Protein AF-A0A4P5WFU4-F1 (afdb_monomer)

Secondary structure (DSSP, 8-state):
--HHHHHHHHHHHHHHHHHHHHHHSSSTTGGGS----------------HHHHSPPPPHHHHHHHHHHHHHHHHHHHHTT-SSHHHHHHHHHHHHHHHHHHHTTT--HHHHHHHHTS----HHHHHHHHHHHHHHHS---------TT---

Sequence (151 aa):
MPFYLFLHLTIMKTFHFKTFLACLSLIYIVLISGCSDDKKEKNKATPISHTLLDSKVTSNDKQKFEETFENQCVDRELKNSPNPDYDKARFSKACACIATFMMKDLTAIESEKFLIEHENAQSLTIKYENAAYHCLQQKTPHTPAHLFSKP

Radius of gyration: 27.03 Å; Cα contacts (8 Å, |Δi|>4): 79; chains: 1; bounding box: 81×52×75 Å

Foldseek 3Di:
DPPVVVVVVVVVVVVVVVVVVVVVVVVVVPPPDDPPDPDPDPPPPPPPPVCQVPDDDDPVLLVVQLVVQLVVQLCVVLVPDPDSVVCSVVRSQLSNQLSVQLSPPDGSVNSCCCNPVVDCDPVNVVSSVVSNVVRVDDCPPPPPPPPDPDD

Mean predicted aligned error: 17.84 Å

Structure (mmCIF, N/CA/C/O backbone):
data_AF-A0A4P5WFU4-F1
#
_entry.id   AF-A0A4P5WFU4-F1
#
loop_
_atom_site.group_PDB
_atom_site.id
_atom_site.type_symbol
_atom_site.label_atom_id
_atom_site.label_alt_id
_atom_site.label_comp_id
_atom_site.label_asym_id
_atom_site.label_entity_id
_atom_site.label_seq_id
_atom_site.pdbx_PDB_ins_code
_atom_site.Cartn_x
_atom_site.Cartn_y
_atom_site.Cartn_z
_atom_site.occupancy
_atom_site.B_iso_or_equiv
_atom_site.auth_seq_id
_atom_site.auth_comp_id
_atom_site.auth_asym_id
_atom_site.auth_atom_id
_atom_site.pdbx_PDB_model_num
ATOM 1 N N . MET A 1 1 ? 7.054 40.459 -53.684 1.00 54.34 1 MET A N 1
ATOM 2 C CA . MET A 1 1 ? 5.989 39.513 -53.281 1.00 54.34 1 MET A CA 1
ATOM 3 C C . MET A 1 1 ? 6.409 38.393 -52.288 1.00 54.34 1 MET A C 1
ATOM 5 O O . MET A 1 1 ? 5.683 37.417 -52.227 1.00 54.34 1 MET A O 1
ATOM 9 N N . PRO A 1 2 ? 7.476 38.485 -51.451 1.00 53.12 2 PRO A N 1
ATOM 10 C CA . PRO A 1 2 ? 7.670 37.516 -50.345 1.00 53.12 2 PRO A CA 1
ATOM 11 C C . PRO A 1 2 ? 7.409 38.082 -48.932 1.00 53.12 2 PRO A C 1
ATOM 13 O O . PRO A 1 2 ? 7.208 37.322 -47.990 1.00 53.12 2 PRO A O 1
ATOM 16 N N . PHE A 1 3 ? 7.355 39.410 -48.768 1.00 47.81 3 PHE A N 1
ATOM 17 C CA . PHE A 1 3 ? 7.220 40.048 -47.448 1.00 47.81 3 PHE A CA 1
ATOM 18 C C . PHE A 1 3 ? 5.820 39.919 -46.821 1.00 47.81 3 PHE A C 1
ATOM 20 O O . PHE A 1 3 ? 5.704 39.779 -45.606 1.00 47.81 3 PHE A O 1
ATOM 27 N N . TYR A 1 4 ? 4.756 39.892 -47.631 1.00 50.31 4 TYR A N 1
ATOM 28 C CA . TYR A 1 4 ? 3.380 39.762 -47.129 1.00 50.31 4 TYR A CA 1
ATOM 29 C C . TYR A 1 4 ? 3.078 38.370 -46.550 1.00 50.31 4 TYR A C 1
ATOM 31 O O . TYR A 1 4 ? 2.343 38.265 -45.570 1.00 50.31 4 TYR A O 1
ATOM 39 N N . LEU A 1 5 ? 3.689 37.310 -47.094 1.00 54.28 5 LEU A N 1
ATOM 40 C CA . LEU A 1 5 ? 3.487 35.940 -46.608 1.00 54.28 5 LEU A CA 1
ATOM 41 C C . LEU A 1 5 ? 4.126 35.729 -45.225 1.00 54.28 5 LEU A C 1
ATOM 43 O O . LEU A 1 5 ? 3.533 35.096 -44.354 1.00 54.28 5 LEU A O 1
ATOM 47 N N . PHE A 1 6 ? 5.312 36.311 -45.004 1.00 54.91 6 PHE A N 1
ATOM 48 C CA . PHE A 1 6 ? 6.021 36.239 -43.723 1.00 54.91 6 PHE A CA 1
ATOM 49 C C . PHE A 1 6 ? 5.289 37.011 -42.617 1.00 54.91 6 PHE A C 1
ATOM 51 O O . PHE A 1 6 ? 5.164 36.519 -41.494 1.00 54.91 6 PHE A O 1
ATOM 58 N N . LEU A 1 7 ? 4.738 38.186 -42.935 1.00 55.03 7 LEU A N 1
ATOM 59 C CA . LEU A 1 7 ? 3.978 38.988 -41.975 1.00 55.03 7 LEU A CA 1
ATOM 60 C C . LEU A 1 7 ? 2.676 38.279 -41.554 1.00 55.03 7 LEU A C 1
ATOM 62 O O . LEU A 1 7 ? 2.387 38.181 -40.363 1.00 55.03 7 LEU A O 1
ATOM 66 N N . HIS A 1 8 ? 1.946 37.687 -42.505 1.00 54.62 8 HIS A N 1
ATOM 67 C CA . HIS A 1 8 ? 0.691 36.981 -42.225 1.00 54.62 8 HIS A CA 1
ATOM 68 C C . HIS A 1 8 ? 0.899 35.709 -41.378 1.00 54.62 8 HIS A C 1
ATOM 70 O O . HIS A 1 8 ? 0.138 35.447 -40.446 1.00 54.62 8 HIS A O 1
ATOM 76 N N . LEU A 1 9 ? 1.973 34.948 -41.632 1.00 54.47 9 LEU A N 1
ATOM 77 C CA . LEU A 1 9 ? 2.291 33.723 -40.882 1.00 54.47 9 LEU A CA 1
ATOM 78 C C . LEU A 1 9 ? 2.716 34.007 -39.427 1.00 54.47 9 LEU A C 1
ATOM 80 O O . LEU A 1 9 ? 2.456 33.205 -38.527 1.00 54.47 9 LEU A O 1
ATOM 84 N N . THR A 1 10 ? 3.339 35.164 -39.183 1.00 50.25 10 THR A N 1
ATOM 85 C CA . THR A 1 10 ? 3.794 35.588 -37.847 1.00 50.25 10 THR A CA 1
ATOM 86 C C . THR A 1 10 ? 2.641 36.168 -37.018 1.00 50.25 10 THR A C 1
ATOM 88 O O . THR A 1 10 ? 2.528 35.887 -35.821 1.00 50.25 10 THR A O 1
ATOM 91 N N . ILE A 1 11 ? 1.719 36.897 -37.659 1.00 57.88 11 ILE A N 1
ATOM 92 C CA . ILE A 1 11 ? 0.483 37.397 -37.032 1.00 57.88 11 ILE A CA 1
ATOM 93 C C . ILE A 1 11 ? -0.431 36.227 -36.636 1.00 57.88 11 ILE A C 1
ATOM 95 O O . ILE A 1 11 ? -0.943 36.195 -35.521 1.00 57.88 11 ILE A O 1
ATOM 99 N N . MET A 1 12 ? -0.569 35.205 -37.487 1.00 55.03 12 MET A N 1
ATOM 100 C CA . MET A 1 12 ? -1.422 34.048 -37.189 1.00 55.03 12 MET A CA 1
ATOM 101 C C . MET A 1 12 ? -0.883 33.204 -36.016 1.00 55.03 12 MET A C 1
ATOM 103 O O . MET A 1 12 ? -1.659 32.777 -35.164 1.00 55.03 12 MET A O 1
ATOM 107 N N . LYS A 1 13 ? 0.446 33.032 -35.902 1.00 53.91 13 LYS A N 1
ATOM 108 C CA . LYS A 1 13 ? 1.092 32.337 -34.766 1.00 53.91 13 LYS A CA 1
ATOM 109 C C . LYS A 1 13 ? 0.977 33.101 -33.445 1.00 53.91 13 LYS A C 1
ATOM 111 O O . LYS A 1 13 ? 0.744 32.492 -32.404 1.00 53.91 13 LYS A O 1
ATOM 116 N N . THR A 1 14 ? 1.125 34.424 -33.477 1.00 52.09 14 THR A N 1
ATOM 117 C CA . THR A 1 14 ? 1.007 35.269 -32.276 1.00 52.09 14 THR A CA 1
ATOM 118 C C . THR A 1 14 ? -0.441 35.403 -31.803 1.00 52.09 14 THR A C 1
ATOM 120 O O . THR A 1 14 ? -0.677 35.437 -30.594 1.00 52.09 14 THR A O 1
ATOM 123 N N . PHE A 1 15 ? -1.409 35.391 -32.728 1.00 51.44 15 PHE A N 1
ATOM 124 C CA . PHE A 1 15 ? -2.835 35.363 -32.405 1.00 51.44 15 PHE A CA 1
ATOM 125 C C . PHE A 1 15 ? -3.231 34.041 -31.736 1.00 51.44 15 PHE A C 1
ATOM 127 O O . PHE A 1 15 ? -3.812 34.071 -30.656 1.00 51.44 15 PHE A O 1
ATOM 134 N N . HIS A 1 16 ? -2.801 32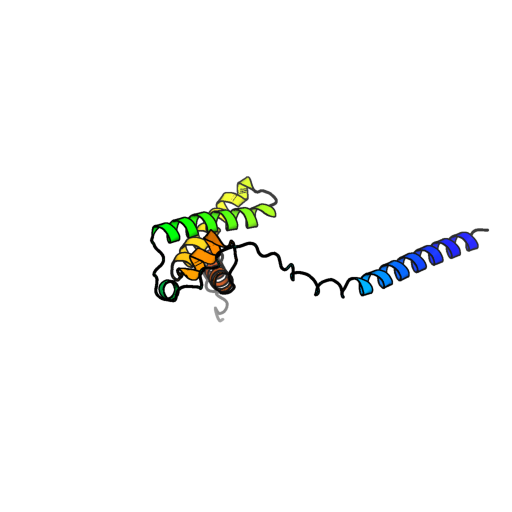.899 -32.292 1.00 53.34 16 HIS A N 1
ATOM 135 C CA . HIS A 1 16 ? -3.084 31.571 -31.733 1.00 53.34 16 HIS A CA 1
ATOM 136 C C . HIS A 1 16 ? -2.432 31.344 -30.357 1.00 53.34 16 HIS A C 1
ATOM 138 O O . HIS A 1 16 ? -3.026 30.710 -29.488 1.00 53.34 16 HIS A O 1
ATOM 144 N N . PHE A 1 17 ? -1.227 31.886 -30.131 1.00 55.53 17 PHE A N 1
ATOM 145 C CA . PHE A 1 17 ? -0.527 31.794 -28.844 1.00 55.53 17 PHE A CA 1
ATOM 146 C C . PHE A 1 17 ? -1.210 32.629 -27.750 1.00 55.53 17 PHE A C 1
ATOM 148 O O . PHE A 1 17 ? -1.383 32.153 -26.631 1.00 55.53 17 PHE A O 1
ATOM 155 N N . LYS A 1 18 ? -1.669 33.849 -28.075 1.00 51.12 18 LYS A N 1
ATOM 156 C CA . LYS A 1 18 ? -2.408 34.705 -27.130 1.00 51.12 18 LYS A CA 1
ATOM 157 C C . LYS A 1 18 ? -3.810 34.178 -26.818 1.00 51.12 18 LYS A C 1
ATOM 159 O O . LYS A 1 18 ? -4.217 34.245 -25.661 1.00 51.12 18 LYS A O 1
ATOM 164 N N . THR A 1 19 ? -4.532 33.625 -27.796 1.00 53.78 19 THR A N 1
ATOM 165 C CA . THR A 1 19 ? -5.851 33.009 -27.556 1.00 53.78 19 THR A CA 1
ATOM 166 C C . THR A 1 19 ? -5.748 31.716 -26.747 1.00 53.78 19 THR A C 1
ATOM 168 O O . THR A 1 19 ? -6.614 31.457 -25.916 1.00 53.78 19 THR A O 1
ATOM 171 N N . PHE A 1 20 ? -4.670 30.939 -26.917 1.00 56.06 20 PHE A N 1
ATOM 172 C CA . PHE A 1 20 ? -4.418 29.737 -26.115 1.00 56.06 20 PHE A CA 1
ATOM 173 C C . PHE A 1 20 ? -4.053 30.078 -24.659 1.00 56.06 20 PHE A C 1
ATOM 175 O O . PHE A 1 20 ? -4.543 29.432 -23.735 1.00 56.06 20 PHE A O 1
ATOM 182 N N . LEU A 1 21 ? -3.275 31.146 -24.434 1.00 53.09 21 LEU A N 1
ATOM 183 C CA . LEU A 1 21 ? -2.928 31.616 -23.085 1.00 53.09 21 LEU A CA 1
ATOM 184 C C . LEU A 1 21 ? -4.120 32.254 -22.343 1.00 53.09 21 LEU A C 1
ATOM 186 O O . LEU A 1 21 ? -4.224 32.121 -21.128 1.00 53.09 21 LEU A O 1
ATOM 190 N N . ALA A 1 22 ? -5.034 32.915 -23.062 1.00 50.59 22 ALA A N 1
ATOM 191 C CA . ALA A 1 22 ? -6.221 33.549 -22.479 1.00 50.59 22 ALA A CA 1
ATOM 192 C C . ALA A 1 22 ? -7.337 32.554 -22.096 1.00 50.59 22 ALA A C 1
ATOM 194 O O . ALA A 1 22 ? -8.139 32.855 -21.218 1.00 50.59 22 ALA A O 1
ATOM 195 N N . CYS A 1 23 ? -7.389 31.363 -22.707 1.00 48.88 23 CYS A N 1
ATOM 196 C CA . CYS A 1 23 ? -8.391 30.344 -22.362 1.00 48.88 23 CYS A CA 1
ATOM 197 C C . CYS A 1 23 ? -8.020 29.521 -21.115 1.00 48.88 23 CYS A C 1
ATOM 199 O O . CYS A 1 23 ? -8.903 28.966 -20.467 1.00 48.88 23 CYS A O 1
ATOM 201 N N . LEU A 1 24 ? -6.736 29.460 -20.741 1.00 53.47 24 LEU A N 1
ATOM 202 C CA . LEU A 1 24 ? -6.272 28.704 -19.569 1.00 53.47 24 LEU A CA 1
ATOM 203 C C . LEU A 1 24 ? -6.615 29.375 -18.227 1.00 53.47 24 LEU A C 1
ATOM 205 O O . LEU A 1 24 ? -6.739 28.680 -17.221 1.00 53.47 24 LEU A O 1
ATOM 209 N N . SER A 1 25 ? -6.822 30.696 -18.188 1.00 53.97 25 SER A N 1
ATOM 210 C CA . SER A 1 25 ? -7.170 31.408 -16.946 1.00 53.97 25 SER A CA 1
ATOM 211 C C . SER A 1 25 ? -8.648 31.283 -16.548 1.00 53.97 25 SER A C 1
ATOM 213 O O . SER A 1 25 ? -8.976 31.470 -15.380 1.00 53.97 25 SER A O 1
ATOM 215 N N . LEU A 1 26 ? -9.537 30.908 -17.475 1.00 49.44 26 LEU A N 1
ATOM 216 C CA . LEU A 1 26 ? -10.975 30.728 -17.218 1.00 49.44 26 LEU A CA 1
ATOM 217 C C . LEU A 1 26 ? -11.344 29.336 -16.674 1.00 49.44 26 LEU A C 1
ATOM 219 O O . LEU A 1 26 ? -12.451 29.151 -16.176 1.00 49.44 26 LEU A O 1
ATOM 223 N N . ILE A 1 27 ? -10.425 28.367 -16.715 1.00 55.50 27 ILE A N 1
ATOM 224 C CA . ILE A 1 27 ? -10.677 26.983 -16.268 1.00 55.50 27 ILE A CA 1
ATOM 225 C C . ILE A 1 27 ? -10.368 26.802 -14.766 1.00 55.50 27 ILE A C 1
ATOM 227 O O . ILE A 1 27 ? -10.850 25.863 -14.137 1.00 55.50 27 ILE A O 1
ATOM 231 N N . TYR A 1 28 ? -9.649 27.739 -14.138 1.00 52.50 28 TYR A N 1
ATOM 232 C CA . TYR A 1 28 ? -9.245 27.623 -12.729 1.00 52.50 28 TYR A CA 1
ATOM 233 C C . TYR A 1 28 ? -10.373 27.843 -11.703 1.00 52.50 28 TYR A C 1
ATOM 235 O O . TYR A 1 28 ? -10.192 27.525 -10.532 1.00 52.50 28 TYR A O 1
ATOM 243 N N . ILE A 1 29 ? -11.544 28.343 -12.115 1.00 55.66 29 ILE A N 1
ATOM 244 C CA . ILE A 1 29 ? -12.661 28.651 -11.197 1.00 55.66 29 ILE A CA 1
ATOM 245 C C . ILE A 1 29 ? -13.693 27.501 -11.127 1.00 55.66 29 ILE A C 1
ATOM 247 O O . ILE A 1 29 ? -14.544 27.490 -10.246 1.00 55.66 29 ILE A O 1
ATOM 251 N N . VAL A 1 30 ? -13.588 26.471 -11.978 1.00 54.28 30 VAL A N 1
ATOM 252 C CA . VAL A 1 30 ? -14.567 25.358 -12.024 1.00 54.28 30 VAL A CA 1
ATOM 253 C C . VAL A 1 30 ? -14.168 24.153 -11.149 1.00 54.28 30 VAL A C 1
ATOM 255 O O . VAL A 1 30 ? -14.976 23.258 -10.930 1.00 54.28 30 VAL A O 1
ATOM 258 N N . LEU A 1 31 ? -12.966 24.126 -10.560 1.00 53.62 31 LEU A N 1
ATOM 259 C CA . LEU A 1 31 ? -12.509 22.987 -9.740 1.00 53.62 31 LEU A CA 1
ATOM 260 C C . LEU A 1 31 ? -12.850 23.077 -8.240 1.00 53.62 31 LEU A C 1
ATOM 262 O O . LEU A 1 31 ? -12.460 22.190 -7.487 1.00 53.62 31 LEU A O 1
ATOM 266 N N . ILE A 1 32 ? -13.594 24.098 -7.795 1.00 56.81 32 ILE A N 1
ATOM 267 C CA . ILE A 1 32 ? -14.030 24.231 -6.385 1.00 56.81 32 ILE A CA 1
ATOM 268 C C . ILE A 1 32 ? -15.554 24.176 -6.188 1.00 56.81 32 ILE A C 1
ATOM 270 O O . ILE A 1 32 ? -16.038 24.368 -5.076 1.00 56.81 32 ILE A O 1
ATOM 274 N N . SER A 1 33 ? -16.328 23.851 -7.226 1.00 57.28 33 SER A N 1
ATOM 275 C CA . SER A 1 33 ? -17.779 23.665 -7.113 1.00 57.28 33 SER A CA 1
ATOM 276 C C . SER A 1 33 ? -18.207 22.343 -7.748 1.00 57.28 33 SER A C 1
ATOM 278 O O . SER A 1 33 ? -18.416 22.285 -8.9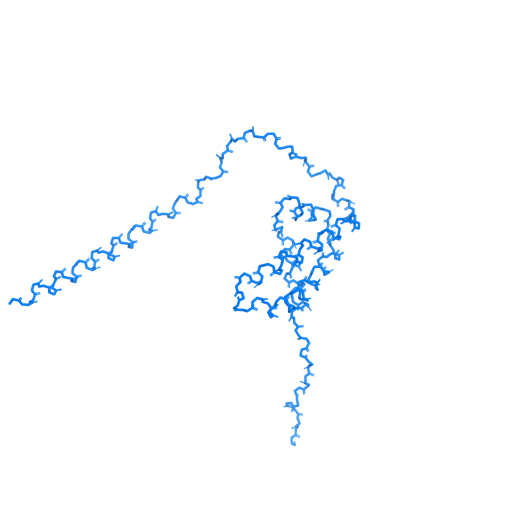58 1.00 57.28 33 SER A O 1
ATOM 280 N N . GLY A 1 34 ? -18.354 21.289 -6.936 1.00 44.53 34 GLY A N 1
ATOM 281 C CA . GLY A 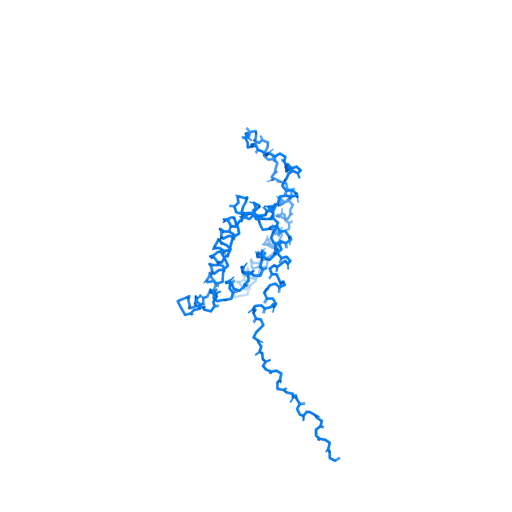1 34 ? -19.059 20.081 -7.380 1.00 44.53 34 GLY A CA 1
ATOM 282 C C . GLY A 1 34 ? -18.575 18.728 -6.856 1.00 44.53 34 GLY A C 1
ATOM 283 O O . GLY A 1 34 ? -18.294 17.850 -7.658 1.00 44.53 34 GLY A O 1
ATOM 284 N N . CYS A 1 35 ? -18.573 18.506 -5.540 1.00 48.47 35 CYS A N 1
ATOM 285 C CA . CYS A 1 35 ? -19.043 17.219 -5.004 1.00 48.47 35 CYS A CA 1
ATOM 286 C C . CYS A 1 35 ? -20.036 17.509 -3.867 1.00 48.47 35 CYS A C 1
ATOM 288 O O . CYS A 1 35 ? -19.817 17.199 -2.704 1.00 48.47 35 CYS A O 1
ATOM 290 N N . SER A 1 36 ? -21.103 18.222 -4.233 1.00 56.22 36 SER A N 1
ATOM 291 C CA . SER A 1 36 ? -22.345 18.338 -3.468 1.00 56.22 36 SER A CA 1
ATOM 292 C C . SER A 1 36 ? -23.442 17.736 -4.343 1.00 56.22 36 SER A C 1
ATOM 294 O O . SER A 1 36 ? -24.276 18.454 -4.886 1.00 56.22 36 SER A O 1
ATOM 296 N N . ASP A 1 37 ? -23.362 16.426 -4.582 1.00 46.09 37 ASP A N 1
ATOM 297 C CA . ASP A 1 37 ? -24.500 15.653 -5.080 1.00 46.09 37 ASP A CA 1
ATOM 298 C C . ASP A 1 37 ? -25.226 15.107 -3.844 1.00 46.09 37 ASP A C 1
ATOM 300 O O . ASP A 1 37 ? -24.779 14.150 -3.210 1.00 46.09 37 ASP A O 1
ATOM 304 N N . ASP A 1 38 ? -26.321 15.773 -3.467 1.00 56.44 38 ASP A N 1
ATOM 305 C CA . ASP A 1 38 ? -27.328 15.267 -2.535 1.00 56.44 38 ASP A CA 1
ATOM 306 C C . ASP A 1 38 ? -28.035 14.060 -3.170 1.00 56.44 38 ASP A C 1
ATOM 308 O O . ASP A 1 38 ? -29.190 14.115 -3.602 1.00 56.44 38 ASP A O 1
ATOM 312 N N . LYS A 1 39 ? -27.346 12.920 -3.203 1.00 44.81 39 LYS A N 1
ATOM 313 C CA . LYS A 1 39 ? -27.983 11.619 -3.377 1.00 44.81 39 LYS A CA 1
ATOM 314 C C . LYS A 1 39 ? -28.061 10.940 -2.029 1.00 44.81 39 LYS A C 1
ATOM 316 O O . LYS A 1 39 ? -27.085 10.428 -1.492 1.00 44.81 39 LYS A O 1
AT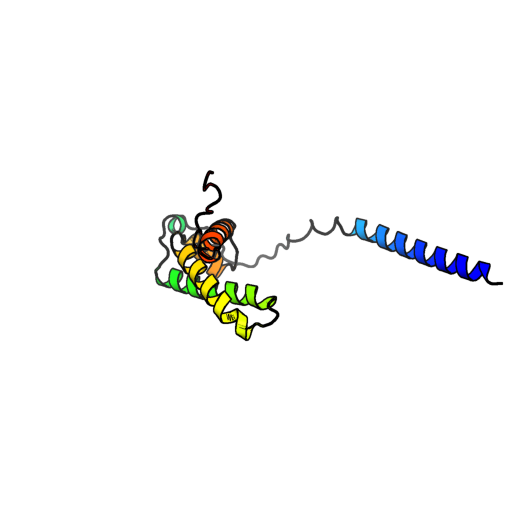OM 321 N N . LYS A 1 40 ? -29.289 10.913 -1.508 1.00 45.88 40 LYS A N 1
ATOM 322 C CA . LYS A 1 40 ? -29.742 9.991 -0.467 1.00 45.88 40 LYS A CA 1
ATOM 323 C C . LYS A 1 40 ? -29.612 8.550 -0.970 1.00 45.88 40 LYS A C 1
ATOM 325 O O . LYS A 1 40 ? -30.612 7.905 -1.269 1.00 45.88 40 LYS A O 1
ATOM 330 N N . GLU A 1 41 ? -28.397 8.028 -1.034 1.00 41.31 41 GLU A N 1
ATOM 331 C CA . GLU A 1 41 ? -28.182 6.596 -0.913 1.00 41.31 41 GLU A CA 1
ATOM 332 C C . GLU A 1 41 ? -27.935 6.279 0.553 1.00 41.31 41 GLU A C 1
ATOM 334 O O . GLU A 1 41 ? -27.082 6.857 1.223 1.00 41.31 41 GLU A O 1
ATOM 339 N N . LYS A 1 42 ? -28.755 5.364 1.066 1.00 43.44 42 LYS A N 1
ATOM 340 C CA . LYS A 1 42 ? -28.666 4.801 2.408 1.00 43.44 42 LYS A CA 1
ATOM 341 C C . LYS A 1 42 ? -27.412 3.929 2.516 1.00 43.44 42 LYS A C 1
ATOM 343 O O . LYS A 1 42 ? -27.526 2.724 2.697 1.00 43.44 42 LYS A O 1
ATOM 348 N N . ASN A 1 43 ? -26.226 4.516 2.434 1.00 45.16 43 ASN A N 1
ATOM 349 C CA . ASN A 1 43 ? -25.047 3.871 2.975 1.00 45.16 43 ASN A CA 1
ATOM 350 C C . ASN A 1 43 ? -24.990 4.244 4.443 1.00 45.16 43 ASN A C 1
ATOM 352 O O . ASN A 1 43 ? -24.817 5.397 4.833 1.00 45.16 43 ASN A O 1
ATOM 356 N N . LYS A 1 44 ? -25.276 3.231 5.253 1.00 40.34 44 LYS A N 1
ATOM 357 C CA . LYS A 1 44 ? -25.167 3.238 6.698 1.00 40.34 44 LYS A CA 1
ATOM 358 C C . LYS A 1 44 ? -23.696 3.504 7.025 1.00 40.34 44 LYS A C 1
ATOM 360 O O . LYS A 1 44 ? -22.946 2.564 7.244 1.00 40.34 44 LYS A O 1
ATOM 365 N N . ALA A 1 45 ? -23.293 4.774 7.033 1.00 44.03 45 ALA A N 1
ATOM 366 C CA . ALA A 1 45 ? -22.157 5.221 7.812 1.00 44.03 45 ALA A CA 1
ATOM 367 C C . ALA A 1 45 ? -22.526 4.880 9.254 1.00 44.03 45 ALA A C 1
ATOM 369 O O . ALA A 1 45 ? -23.259 5.610 9.926 1.00 44.03 45 ALA A O 1
ATOM 370 N N . THR A 1 46 ? -22.145 3.682 9.691 1.00 50.50 46 THR A N 1
ATOM 371 C CA . THR A 1 46 ? -22.084 3.393 11.110 1.00 50.50 46 THR A CA 1
ATOM 372 C C . THR A 1 46 ? -21.205 4.490 11.692 1.00 50.50 46 THR A C 1
ATOM 374 O O . THR A 1 46 ? -20.088 4.670 11.203 1.00 50.50 46 THR A O 1
ATOM 377 N N . PRO A 1 47 ? -21.701 5.266 12.674 1.00 50.94 47 PRO A N 1
ATOM 378 C CA . PRO A 1 47 ? -20.833 6.150 13.431 1.00 50.94 47 PRO A CA 1
ATOM 379 C C . PRO A 1 47 ? -19.628 5.313 13.832 1.00 50.94 47 PRO A C 1
ATOM 381 O O . PRO A 1 47 ? -19.846 4.171 14.249 1.00 50.94 47 PRO A O 1
ATOM 384 N N . ILE A 1 48 ? -18.410 5.838 13.654 1.00 52.72 48 ILE A N 1
ATOM 385 C CA . ILE A 1 48 ? -17.189 5.236 14.200 1.00 52.72 48 ILE A CA 1
ATOM 386 C C . ILE A 1 48 ? -17.525 4.916 15.650 1.00 52.72 48 ILE A C 1
ATOM 388 O O . ILE A 1 48 ? -17.636 5.809 16.491 1.00 52.72 48 ILE A O 1
ATOM 392 N N . SER A 1 49 ? -17.860 3.654 15.902 1.00 47.34 49 SER A N 1
ATOM 393 C CA . SER A 1 49 ? -18.384 3.261 17.192 1.00 47.34 49 SER A CA 1
ATOM 394 C C . SER A 1 49 ? -17.208 3.426 18.128 1.00 47.34 49 SER A C 1
ATOM 396 O O . SER A 1 49 ? -16.105 2.993 17.795 1.00 47.34 49 SER A O 1
ATOM 398 N N . HIS A 1 50 ? -17.402 4.058 19.281 1.00 53.88 50 HIS A N 1
ATOM 399 C CA . HIS A 1 50 ? -16.332 4.239 20.265 1.00 53.88 50 HIS A CA 1
ATOM 400 C C . HIS A 1 50 ? -15.627 2.909 20.611 1.00 53.88 50 HIS A C 1
ATOM 402 O O . HIS A 1 50 ? -14.471 2.903 21.007 1.00 53.88 50 HIS A O 1
ATOM 408 N N . THR A 1 51 ? -16.280 1.773 20.339 1.00 56.69 51 THR A N 1
ATOM 409 C CA . THR A 1 51 ? -15.704 0.425 20.378 1.00 56.69 51 THR A CA 1
ATOM 410 C C . THR A 1 51 ? -14.513 0.194 19.442 1.00 56.69 51 THR A C 1
ATOM 412 O O . THR A 1 51 ? -13.667 -0.621 19.779 1.00 56.69 51 THR A O 1
ATOM 415 N N . LEU A 1 52 ? -14.426 0.854 18.279 1.00 60.41 52 LEU A N 1
ATOM 416 C CA . LEU A 1 52 ? -13.331 0.671 17.316 1.00 60.41 52 LEU A CA 1
ATOM 417 C C . LEU A 1 52 ? -12.049 1.405 17.722 1.00 60.41 52 LEU A C 1
ATOM 419 O O . LEU A 1 52 ? -10.960 0.917 17.423 1.00 60.41 52 LEU A O 1
ATOM 423 N N . LEU A 1 53 ? -12.179 2.530 18.437 1.00 60.84 53 LEU A N 1
ATOM 424 C CA . LEU A 1 53 ? -11.044 3.285 18.984 1.00 60.84 53 LEU A CA 1
ATOM 425 C C . LEU A 1 53 ? -10.246 2.446 19.991 1.00 60.84 53 LEU A C 1
ATOM 427 O O . LEU A 1 53 ? -9.020 2.504 19.994 1.00 60.84 53 LEU A O 1
ATOM 431 N N . ASP A 1 54 ? -10.944 1.618 20.772 1.00 57.41 54 ASP A N 1
ATOM 432 C CA . ASP A 1 54 ? -10.347 0.715 21.763 1.00 57.41 54 ASP A CA 1
ATOM 433 C C . ASP A 1 54 ? -10.166 -0.723 21.242 1.00 57.41 54 ASP A C 1
ATOM 435 O O . ASP A 1 54 ? -9.602 -1.582 21.929 1.00 57.41 54 ASP A O 1
ATOM 439 N N . SER A 1 55 ? -10.640 -1.024 20.028 1.00 68.75 55 SER A N 1
ATOM 440 C CA . SER A 1 55 ? -10.525 -2.369 19.465 1.00 68.75 55 SER A CA 1
ATOM 441 C C . SER A 1 55 ? -9.132 -2.622 18.899 1.00 68.75 55 SER A C 1
ATOM 443 O O . SER A 1 55 ? -8.577 -1.852 18.111 1.00 68.75 55 SER A O 1
ATOM 445 N N . LYS A 1 56 ? -8.569 -3.765 19.281 1.00 75.50 56 LYS A N 1
ATOM 446 C CA . LYS A 1 56 ? -7.331 -4.270 18.699 1.00 75.50 56 LYS A CA 1
ATOM 447 C C . LYS A 1 56 ? -7.634 -4.913 17.344 1.00 75.50 56 LYS A C 1
ATOM 449 O O . LYS A 1 56 ? -8.554 -5.722 17.251 1.00 75.50 56 LYS A O 1
ATOM 454 N N . VAL A 1 57 ? -6.818 -4.620 16.329 1.00 82.12 57 VAL A N 1
ATOM 455 C CA . VAL A 1 57 ? -6.889 -5.300 15.022 1.00 82.12 57 VAL A CA 1
ATOM 456 C C . VAL A 1 57 ? -6.759 -6.808 15.225 1.00 82.12 57 VAL A C 1
ATOM 458 O O . VAL A 1 57 ? -5.827 -7.269 15.899 1.00 82.12 57 VAL A O 1
ATOM 461 N N . THR A 1 58 ? -7.677 -7.577 14.641 1.00 86.44 58 THR A N 1
ATOM 462 C CA . THR A 1 58 ? -7.620 -9.040 14.701 1.00 86.44 58 THR A CA 1
ATOM 463 C C . THR A 1 58 ? -6.450 -9.566 13.867 1.00 86.44 58 THR A C 1
ATOM 465 O O . THR A 1 58 ? -6.021 -8.932 12.905 1.00 86.44 58 THR A O 1
ATOM 468 N N . SER A 1 59 ? -5.917 -10.746 14.197 1.00 86.44 59 SER A N 1
ATOM 469 C CA . SER A 1 59 ? -4.818 -11.338 13.415 1.00 86.44 59 SER A CA 1
ATOM 470 C C . SER A 1 59 ? -5.192 -11.558 11.944 1.00 86.44 59 SER A C 1
ATOM 472 O O . SER A 1 59 ? -4.345 -11.399 11.072 1.00 86.44 59 SER A O 1
ATOM 474 N N . ASN A 1 60 ? -6.461 -11.875 11.671 1.00 88.75 60 ASN A N 1
ATOM 475 C CA . ASN A 1 60 ? -6.979 -12.043 10.315 1.00 88.75 60 ASN A CA 1
ATOM 476 C C . ASN A 1 60 ? -6.964 -10.719 9.537 1.00 88.75 60 ASN A C 1
ATOM 478 O O . ASN A 1 60 ? -6.528 -10.680 8.392 1.00 88.75 60 ASN A O 1
ATOM 482 N N . ASP A 1 61 ? -7.386 -9.620 10.166 1.00 87.88 61 ASP A N 1
ATOM 483 C CA . ASP A 1 61 ? -7.398 -8.307 9.510 1.00 87.88 61 ASP A CA 1
ATOM 484 C C . ASP A 1 61 ? -5.982 -7.770 9.297 1.00 87.88 61 ASP A C 1
ATOM 486 O O . ASP A 1 61 ? -5.718 -7.138 8.279 1.00 87.88 61 ASP A O 1
ATOM 490 N N . LYS A 1 62 ? -5.041 -8.086 10.200 1.00 90.06 62 LYS A N 1
ATOM 491 C CA . LYS A 1 62 ? -3.614 -7.799 9.989 1.00 90.06 62 LYS A CA 1
ATOM 492 C C . LYS A 1 62 ? -3.061 -8.526 8.768 1.00 90.06 62 LYS A C 1
ATOM 494 O O . LYS A 1 62 ? -2.431 -7.886 7.936 1.00 90.06 62 LYS A O 1
ATOM 499 N N . GLN A 1 63 ? -3.333 -9.825 8.644 1.00 92.50 63 GLN A N 1
ATOM 500 C CA . GLN A 1 63 ? -2.887 -10.609 7.493 1.00 92.50 63 GLN A CA 1
ATOM 501 C C . GLN A 1 63 ? -3.492 -10.075 6.188 1.00 92.50 63 GLN A C 1
ATOM 503 O O . GLN A 1 63 ? -2.771 -9.836 5.225 1.00 92.50 63 GLN A O 1
ATOM 508 N N . LYS A 1 64 ? -4.805 -9.814 6.169 1.00 92.62 64 LYS A N 1
ATOM 509 C CA . LYS A 1 64 ? -5.472 -9.226 4.998 1.00 92.62 64 LYS A CA 1
ATOM 510 C C . LYS A 1 64 ? -4.903 -7.862 4.639 1.00 92.62 64 LYS A C 1
ATOM 512 O O . LYS A 1 64 ? -4.729 -7.576 3.456 1.00 92.62 64 LYS A O 1
ATOM 517 N N . PHE A 1 65 ? -4.635 -7.022 5.638 1.00 92.62 65 PHE A N 1
ATOM 518 C CA . PHE A 1 65 ? -3.987 -5.733 5.438 1.00 92.62 65 PHE A CA 1
ATOM 519 C C . PHE A 1 65 ? -2.607 -5.916 4.812 1.00 92.62 65 PHE A C 1
ATOM 521 O O . PHE A 1 65 ? -2.338 -5.279 3.804 1.00 92.62 65 PHE A O 1
ATOM 528 N N . GLU A 1 66 ? -1.766 -6.796 5.358 1.00 93.38 66 GLU A N 1
ATOM 529 C CA . GLU A 1 66 ? -0.416 -7.051 4.847 1.00 93.38 66 GLU A CA 1
ATOM 530 C C . GLU A 1 66 ? -0.436 -7.513 3.389 1.00 93.38 66 GLU A C 1
ATOM 532 O O . GLU A 1 66 ? 0.199 -6.883 2.546 1.00 93.38 66 GLU A O 1
ATOM 537 N N . GLU A 1 67 ? -1.233 -8.536 3.073 1.00 94.19 67 GLU A N 1
ATOM 538 C CA . GLU A 1 67 ? -1.355 -9.076 1.715 1.00 94.19 67 GLU A CA 1
ATOM 539 C C . GLU A 1 67 ? -1.906 -8.027 0.736 1.00 94.19 67 GLU A C 1
ATOM 541 O O . GLU A 1 67 ? -1.376 -7.833 -0.360 1.00 94.19 67 GLU A O 1
ATOM 546 N N . THR A 1 68 ? -2.964 -7.308 1.125 1.00 93.19 68 THR A N 1
ATOM 547 C CA . THR A 1 68 ? -3.584 -6.284 0.268 1.00 93.19 68 THR A CA 1
ATOM 548 C C . THR A 1 68 ? -2.637 -5.109 0.044 1.00 93.19 68 THR A C 1
ATOM 550 O O . THR A 1 68 ? -2.509 -4.614 -1.076 1.00 93.19 68 THR A O 1
ATOM 553 N N . PHE A 1 69 ? -1.952 -4.672 1.100 1.00 93.38 69 PHE A N 1
ATOM 554 C CA . PHE A 1 69 ? -0.997 -3.578 1.044 1.00 93.38 69 PHE A CA 1
ATOM 555 C C . PHE A 1 69 ? 0.209 -3.933 0.176 1.00 93.38 69 PHE A C 1
ATOM 557 O O . PHE A 1 69 ? 0.598 -3.133 -0.676 1.00 93.38 69 PHE A O 1
ATOM 564 N N . GLU A 1 70 ? 0.783 -5.127 0.356 1.00 94.50 70 GLU A N 1
ATOM 565 C CA . GLU A 1 70 ? 1.918 -5.584 -0.443 1.00 94.50 70 GLU A CA 1
ATOM 566 C C . GLU A 1 70 ? 1.564 -5.589 -1.932 1.00 94.50 70 GLU A C 1
ATOM 568 O O . GLU A 1 70 ? 2.289 -4.996 -2.731 1.00 94.50 70 GLU A O 1
ATOM 573 N N . ASN A 1 71 ? 0.418 -6.170 -2.298 1.00 94.06 71 ASN A N 1
ATOM 574 C CA . ASN A 1 71 ? -0.028 -6.227 -3.689 1.00 94.06 71 ASN A CA 1
ATOM 575 C C . ASN A 1 71 ? -0.211 -4.825 -4.290 1.00 94.06 71 ASN A C 1
ATOM 577 O O . ASN A 1 71 ? 0.357 -4.524 -5.338 1.00 94.06 71 ASN A O 1
ATOM 581 N N . GLN A 1 72 ? -0.912 -3.923 -3.592 1.00 92.69 72 GLN A N 1
ATOM 582 C CA . GLN A 1 72 ? -1.097 -2.544 -4.064 1.00 92.69 72 GLN A CA 1
ATOM 583 C C . GLN A 1 72 ? 0.221 -1.766 -4.179 1.00 92.69 72 GLN A C 1
ATOM 585 O O . GLN A 1 72 ? 0.359 -0.889 -5.034 1.00 92.69 72 GLN A O 1
ATOM 590 N N . CYS A 1 73 ? 1.182 -2.037 -3.296 1.00 92.56 73 CYS A N 1
ATOM 591 C CA . CYS A 1 73 ? 2.511 -1.445 -3.361 1.00 92.56 73 CYS A CA 1
ATOM 592 C C . CYS A 1 73 ? 3.257 -1.941 -4.605 1.00 92.56 73 CYS A C 1
ATOM 594 O O . CYS A 1 73 ? 3.708 -1.127 -5.409 1.00 92.56 73 CYS A O 1
ATOM 596 N N . VAL A 1 74 ? 3.307 -3.257 -4.824 1.00 93.75 74 VAL A N 1
ATOM 597 C CA . VAL A 1 74 ? 3.984 -3.854 -5.984 1.00 93.75 74 VAL A CA 1
ATOM 598 C C . VAL A 1 74 ? 3.371 -3.363 -7.293 1.00 93.75 74 VAL A C 1
ATOM 600 O O . VAL A 1 74 ? 4.109 -2.947 -8.185 1.00 93.75 74 VAL A O 1
ATOM 603 N N . ASP A 1 75 ? 2.044 -3.331 -7.396 1.00 93.62 75 ASP A N 1
ATOM 604 C CA . ASP A 1 75 ? 1.345 -2.868 -8.598 1.00 93.62 75 ASP A CA 1
ATOM 605 C C . ASP A 1 75 ? 1.662 -1.401 -8.922 1.00 93.62 75 ASP A C 1
ATOM 607 O O . ASP A 1 75 ? 1.858 -1.035 -10.085 1.00 93.62 75 ASP A O 1
ATOM 611 N N . ARG A 1 76 ? 1.764 -0.549 -7.895 1.00 90.88 76 ARG A N 1
ATOM 612 C CA . ARG A 1 76 ? 2.105 0.873 -8.045 1.00 90.88 76 ARG A CA 1
ATOM 613 C C . ARG A 1 76 ? 3.526 1.071 -8.555 1.00 90.88 76 ARG A C 1
ATOM 615 O O . ARG A 1 76 ? 3.732 1.890 -9.450 1.00 90.88 76 ARG A O 1
ATOM 622 N N . GLU A 1 77 ? 4.479 0.324 -8.006 1.00 90.06 77 GLU A N 1
ATOM 623 C CA . GLU A 1 77 ? 5.885 0.408 -8.405 1.00 90.06 77 GLU A CA 1
ATOM 624 C C . GLU A 1 77 ? 6.108 -0.184 -9.805 1.00 90.06 77 GLU A C 1
ATOM 626 O O . GLU A 1 77 ? 6.828 0.385 -10.629 1.00 90.06 77 GLU A O 1
ATOM 631 N N . LEU A 1 78 ? 5.427 -1.288 -10.127 1.00 93.44 78 LEU A N 1
ATOM 632 C CA . LEU A 1 78 ? 5.511 -1.921 -11.443 1.00 93.44 78 LEU A CA 1
ATOM 633 C C . LEU A 1 78 ? 4.863 -1.098 -12.554 1.00 93.44 78 LEU A C 1
ATOM 635 O O . LEU A 1 78 ? 5.326 -1.167 -13.691 1.00 93.44 78 LEU A O 1
ATOM 639 N N . LYS A 1 79 ? 3.843 -0.285 -12.251 1.00 92.44 79 LYS A N 1
ATOM 640 C CA . LYS A 1 79 ? 3.131 0.536 -13.244 1.00 92.44 79 LYS A CA 1
ATOM 641 C C . LYS A 1 79 ? 4.056 1.416 -14.091 1.00 92.44 79 LYS A C 1
ATOM 643 O O . LYS A 1 79 ? 3.751 1.667 -15.254 1.00 92.44 79 LYS A O 1
ATOM 648 N N . ASN A 1 80 ? 5.165 1.880 -13.517 1.00 84.56 80 ASN A N 1
ATOM 649 C CA . ASN A 1 80 ? 6.139 2.738 -14.197 1.00 84.56 80 ASN A CA 1
ATOM 650 C C . ASN A 1 80 ? 7.472 2.023 -14.482 1.00 84.56 80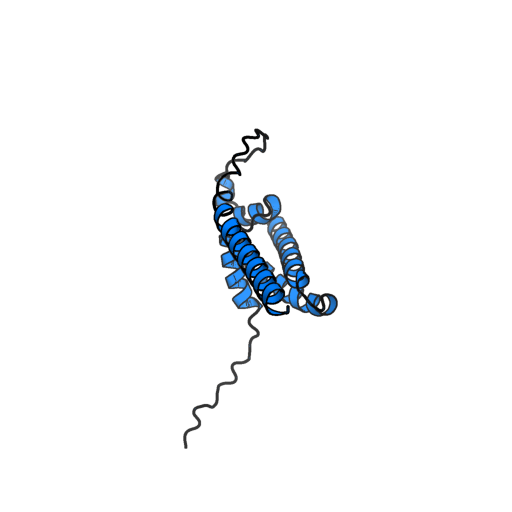 ASN A C 1
ATOM 652 O O . ASN A 1 80 ? 8.440 2.671 -14.883 1.00 84.56 80 ASN A O 1
ATOM 656 N N . SER A 1 81 ? 7.551 0.708 -14.256 1.00 89.38 81 SER A N 1
ATOM 657 C CA . SER A 1 81 ? 8.777 -0.054 -14.482 1.00 89.38 81 SER A CA 1
ATOM 658 C C . SER A 1 81 ? 9.024 -0.266 -15.983 1.00 89.38 81 SER A C 1
ATOM 660 O O . SER A 1 81 ? 8.115 -0.677 -16.707 1.00 89.38 81 SER A O 1
ATOM 662 N N . PRO A 1 82 ? 10.261 -0.053 -16.466 1.00 91.06 82 PRO A N 1
ATOM 663 C CA . PRO A 1 82 ? 10.644 -0.395 -17.833 1.00 91.06 82 PRO A CA 1
ATOM 664 C C . PRO A 1 82 ? 10.830 -1.908 -18.043 1.00 91.06 82 PRO A C 1
ATOM 666 O O . PRO A 1 82 ? 10.871 -2.355 -19.188 1.00 91.06 82 PRO A O 1
ATOM 669 N N . ASN A 1 83 ? 10.977 -2.693 -16.968 1.00 92.94 83 ASN A N 1
ATOM 670 C CA . ASN A 1 83 ? 11.151 -4.145 -17.020 1.00 92.94 83 ASN A CA 1
ATOM 671 C C . ASN A 1 83 ? 10.446 -4.825 -15.828 1.00 92.94 83 ASN A C 1
ATOM 673 O O . ASN A 1 83 ? 11.099 -5.196 -14.843 1.00 92.94 83 ASN A O 1
ATOM 677 N N . PRO A 1 84 ? 9.114 -4.983 -15.899 1.00 90.19 84 PRO A N 1
ATOM 678 C CA . PRO A 1 84 ? 8.306 -5.384 -14.754 1.00 90.19 84 PRO A CA 1
ATOM 679 C C . PRO A 1 84 ? 8.644 -6.785 -14.238 1.00 90.19 84 PRO A C 1
ATOM 681 O O . PRO A 1 84 ? 8.660 -6.994 -13.028 1.00 90.19 84 PRO A O 1
ATOM 684 N N . ASP A 1 85 ? 8.983 -7.730 -15.117 1.00 87.94 85 ASP A N 1
ATOM 685 C CA . ASP A 1 85 ? 9.291 -9.108 -14.714 1.00 87.94 85 ASP A CA 1
ATOM 686 C C . ASP A 1 85 ? 10.567 -9.195 -13.868 1.00 87.94 85 ASP A C 1
ATOM 688 O O . ASP A 1 85 ? 10.624 -9.937 -12.885 1.00 87.94 85 ASP A O 1
ATOM 692 N N . TYR A 1 86 ? 11.582 -8.398 -14.210 1.00 89.12 86 TYR A N 1
ATOM 693 C CA . TYR A 1 86 ? 12.821 -8.319 -13.438 1.00 89.12 86 TYR A CA 1
ATOM 694 C C . TYR A 1 86 ? 12.635 -7.524 -12.141 1.00 89.12 86 TYR A C 1
ATOM 696 O O . TYR A 1 86 ? 13.118 -7.918 -11.076 1.00 89.12 86 TYR A O 1
ATOM 704 N N . ASP A 1 87 ? 11.915 -6.404 -12.213 1.00 89.50 87 ASP A N 1
ATOM 705 C CA . ASP A 1 87 ? 11.754 -5.494 -11.084 1.00 89.50 87 ASP A CA 1
ATOM 706 C C . ASP A 1 87 ? 10.779 -6.017 -10.018 1.00 89.50 87 ASP A C 1
ATOM 708 O O . ASP A 1 87 ? 10.907 -5.659 -8.842 1.00 89.50 87 ASP A O 1
ATOM 712 N N . LYS A 1 88 ? 9.853 -6.913 -10.386 1.00 92.25 88 LYS A N 1
ATOM 713 C CA . LYS A 1 88 ? 8.841 -7.479 -9.481 1.00 92.25 88 LYS A CA 1
ATOM 714 C C . LYS A 1 88 ? 9.447 -8.081 -8.222 1.00 92.25 88 LYS A C 1
ATOM 716 O O . LYS A 1 88 ? 8.949 -7.826 -7.130 1.00 92.25 88 LYS A O 1
ATOM 721 N N . ALA A 1 89 ? 10.536 -8.839 -8.345 1.00 90.88 89 ALA A N 1
ATOM 722 C CA . ALA A 1 89 ? 11.181 -9.464 -7.190 1.00 90.88 89 ALA A CA 1
ATOM 723 C C . ALA A 1 89 ? 11.770 -8.424 -6.219 1.00 90.88 89 ALA A C 1
ATOM 725 O O . ALA A 1 89 ? 11.684 -8.581 -4.999 1.00 90.88 89 ALA A O 1
ATOM 726 N N . ARG A 1 90 ? 12.343 -7.336 -6.751 1.00 89.12 90 ARG A N 1
ATOM 727 C CA . ARG A 1 90 ? 12.885 -6.240 -5.938 1.00 89.12 90 ARG A CA 1
ATOM 728 C C . ARG A 1 90 ? 11.765 -5.485 -5.229 1.00 89.12 90 ARG A C 1
ATOM 730 O O . ARG A 1 90 ? 11.883 -5.229 -4.032 1.00 89.12 90 ARG A O 1
ATOM 737 N N . PHE A 1 91 ? 10.699 -5.145 -5.951 1.00 92.19 91 PHE A N 1
ATOM 738 C CA . PHE A 1 91 ? 9.575 -4.411 -5.381 1.00 92.19 91 PHE A CA 1
ATOM 739 C C . PHE A 1 91 ? 8.785 -5.248 -4.382 1.00 92.19 91 PHE A C 1
ATOM 741 O O . PHE A 1 91 ? 8.525 -4.745 -3.301 1.00 92.19 91 PHE A O 1
ATOM 748 N N . SER A 1 92 ? 8.512 -6.527 -4.653 1.00 92.69 92 SER A N 1
ATOM 749 C CA . SER A 1 92 ? 7.858 -7.410 -3.673 1.00 92.69 92 SER A CA 1
ATOM 750 C C . SER A 1 92 ? 8.664 -7.497 -2.381 1.00 92.69 92 SER A C 1
ATOM 752 O O . SER A 1 92 ? 8.114 -7.271 -1.311 1.00 92.69 92 SER A O 1
ATOM 754 N N . LYS A 1 93 ? 9.993 -7.660 -2.447 1.00 92.00 93 LYS A N 1
ATOM 755 C CA . LYS A 1 93 ? 10.828 -7.661 -1.235 1.00 92.00 93 LYS A CA 1
ATOM 756 C C . LYS A 1 93 ? 10.722 -6.357 -0.431 1.00 92.00 93 LYS A C 1
ATOM 758 O O . LYS A 1 93 ? 10.673 -6.391 0.798 1.00 92.00 93 LYS A O 1
ATOM 763 N N . ALA A 1 94 ? 10.730 -5.213 -1.110 1.00 92.00 94 ALA A N 1
ATOM 764 C CA . ALA A 1 94 ? 10.593 -3.912 -0.465 1.00 92.00 94 ALA A CA 1
ATOM 765 C C . ALA A 1 94 ? 9.189 -3.707 0.127 1.00 92.00 94 ALA A C 1
ATOM 767 O O . ALA A 1 94 ? 9.060 -3.341 1.294 1.00 92.00 94 ALA A O 1
ATOM 768 N N . CYS A 1 95 ? 8.151 -3.987 -0.658 1.00 93.81 95 CYS A N 1
ATOM 769 C CA . CYS A 1 95 ? 6.752 -3.851 -0.277 1.00 93.81 95 CYS A CA 1
ATOM 770 C C . CYS A 1 95 ? 6.379 -4.785 0.876 1.00 93.81 95 CYS A C 1
ATOM 772 O O . CYS A 1 95 ? 5.716 -4.330 1.801 1.00 93.81 95 CYS A O 1
ATOM 774 N N . ALA A 1 96 ? 6.877 -6.025 0.892 1.00 94.19 96 ALA A N 1
ATOM 775 C CA . ALA A 1 96 ? 6.711 -6.950 2.010 1.00 94.19 96 ALA A CA 1
ATOM 776 C C . ALA A 1 96 ? 7.322 -6.382 3.302 1.00 94.19 96 ALA A C 1
ATOM 778 O O . ALA A 1 96 ? 6.667 -6.337 4.339 1.00 94.19 96 ALA A O 1
ATOM 779 N N . CYS A 1 97 ? 8.555 -5.856 3.241 1.00 94.12 97 CYS A N 1
ATOM 780 C CA . CYS A 1 97 ? 9.187 -5.217 4.402 1.00 94.12 97 CYS A CA 1
ATOM 781 C C . CYS A 1 97 ? 8.344 -4.055 4.947 1.00 94.12 97 CYS A C 1
ATOM 783 O O . CYS A 1 97 ? 8.144 -3.936 6.160 1.00 94.12 97 CYS A O 1
ATOM 785 N N . ILE A 1 98 ? 7.840 -3.206 4.048 1.00 93.00 98 ILE A N 1
ATOM 786 C CA . ILE A 1 98 ? 7.000 -2.065 4.409 1.00 93.00 98 ILE A CA 1
ATOM 787 C C . ILE A 1 98 ? 5.688 -2.557 5.027 1.00 93.00 98 ILE A C 1
ATOM 789 O O . ILE A 1 98 ? 5.326 -2.088 6.102 1.00 93.00 98 ILE A O 1
ATOM 793 N N . ALA A 1 99 ? 5.012 -3.528 4.411 1.00 93.19 99 ALA A N 1
ATOM 794 C CA . ALA A 1 99 ? 3.753 -4.088 4.895 1.00 93.19 99 ALA A CA 1
ATOM 795 C C . ALA A 1 99 ? 3.896 -4.646 6.322 1.00 93.19 99 ALA A C 1
ATOM 797 O O . ALA A 1 99 ? 3.126 -4.287 7.219 1.00 93.19 99 ALA A O 1
ATOM 798 N N . THR A 1 100 ? 4.964 -5.405 6.583 1.00 92.56 100 THR A N 1
ATOM 799 C CA . THR A 1 100 ? 5.277 -5.903 7.927 1.00 92.56 100 THR A CA 1
ATOM 800 C C . T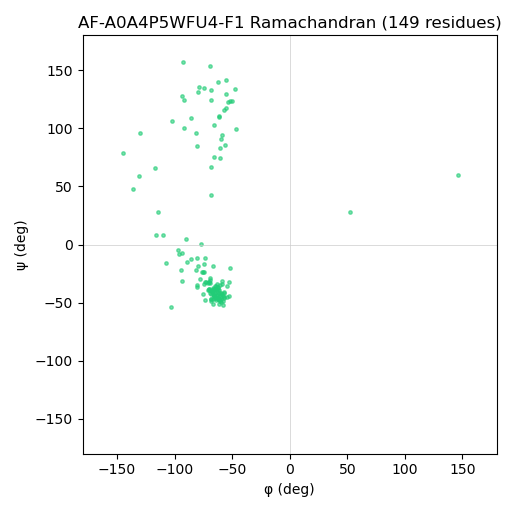HR A 1 100 ? 5.543 -4.775 8.927 1.00 92.56 100 THR A C 1
ATOM 802 O O . THR A 1 100 ? 5.152 -4.865 10.094 1.00 92.56 100 THR A O 1
ATOM 805 N N . PHE A 1 101 ? 6.196 -3.689 8.505 1.00 91.94 101 PHE A N 1
ATOM 806 C CA . PHE A 1 101 ? 6.408 -2.525 9.367 1.00 91.94 101 PHE A CA 1
ATOM 807 C C . PHE A 1 101 ? 5.083 -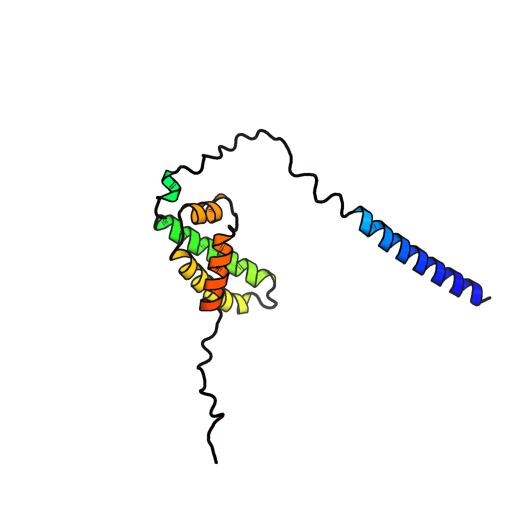1.832 9.713 1.00 91.94 101 PHE A C 1
ATOM 809 O O . PHE A 1 101 ? 4.844 -1.509 10.876 1.00 91.94 101 PHE A O 1
ATOM 816 N N . MET A 1 102 ? 4.204 -1.667 8.724 1.00 90.25 102 MET A N 1
ATOM 817 C CA . MET A 1 102 ? 2.893 -1.030 8.867 1.00 90.25 102 MET A CA 1
ATOM 818 C C . MET A 1 102 ? 1.986 -1.768 9.862 1.00 90.25 102 MET A C 1
ATOM 820 O O . MET A 1 102 ? 1.250 -1.132 10.615 1.00 90.25 102 MET A O 1
ATOM 824 N N . MET A 1 103 ? 2.080 -3.099 9.934 1.00 90.12 103 MET A N 1
ATOM 825 C CA . MET A 1 103 ? 1.289 -3.923 10.858 1.00 90.12 103 MET A CA 1
ATOM 826 C C . MET A 1 103 ? 1.606 -3.738 12.350 1.00 90.12 103 MET A C 1
ATOM 828 O O . MET A 1 103 ? 0.804 -4.164 13.198 1.00 90.12 103 MET A O 1
ATOM 832 N N . LYS A 1 104 ? 2.773 -3.175 12.696 1.00 87.25 104 LYS A N 1
ATOM 833 C CA . LYS A 1 104 ? 3.238 -3.068 14.091 1.00 87.25 104 LYS A CA 1
ATOM 834 C C . LYS A 1 104 ? 2.287 -2.223 14.930 1.00 87.25 104 LYS A C 1
ATOM 836 O O . LYS A 1 104 ? 1.776 -2.708 15.936 1.00 87.25 104 LYS A O 1
ATOM 841 N N . ASP A 1 105 ? 1.970 -1.037 14.423 1.00 84.19 105 ASP A N 1
ATOM 842 C CA . ASP A 1 105 ? 1.114 -0.049 15.083 1.00 84.19 105 ASP A CA 1
ATOM 843 C C . ASP A 1 105 ? -0.191 0.177 14.308 1.00 84.19 105 ASP A C 1
ATOM 845 O O . ASP A 1 105 ? -0.761 1.268 14.334 1.00 84.19 105 ASP A O 1
ATOM 849 N N . LEU A 1 106 ? -0.652 -0.834 13.564 1.00 87.25 106 LEU A N 1
ATOM 850 C CA . LEU A 1 106 ? -1.911 -0.766 12.826 1.00 87.25 106 LEU A CA 1
ATOM 851 C C . LEU A 1 106 ? -3.088 -0.728 13.805 1.00 87.25 106 LEU A C 1
ATOM 853 O O . LEU A 1 106 ? -3.235 -1.623 14.643 1.00 87.25 106 LEU A O 1
ATOM 857 N N . THR A 1 107 ? -3.924 0.299 13.683 1.00 87.25 107 THR A N 1
ATOM 858 C CA . THR A 1 107 ? -5.173 0.431 14.445 1.00 87.25 107 THR A CA 1
ATOM 859 C C . THR A 1 107 ? -6.351 -0.163 13.673 1.00 87.25 107 THR A C 1
ATOM 861 O O . THR A 1 107 ? -6.306 -0.267 12.446 1.00 87.25 107 THR A O 1
ATOM 864 N N . ALA A 1 108 ? -7.423 -0.548 14.376 1.00 86.00 108 ALA A N 1
ATOM 865 C CA . ALA A 1 108 ? -8.624 -1.096 13.736 1.00 86.00 108 ALA A CA 1
ATOM 866 C C . ALA A 1 108 ? -9.217 -0.123 12.711 1.00 86.00 108 ALA A C 1
ATOM 868 O O . ALA A 1 108 ? -9.510 -0.520 11.587 1.00 86.00 108 ALA A O 1
ATOM 869 N N . ILE A 1 109 ? -9.257 1.165 13.055 1.00 84.44 109 ILE A N 1
ATOM 870 C CA . ILE A 1 109 ? -9.759 2.235 12.187 1.00 84.44 109 ILE A CA 1
ATOM 871 C C . ILE A 1 109 ? -8.913 2.371 10.917 1.00 84.44 109 ILE A C 1
ATOM 873 O O . ILE A 1 109 ? -9.456 2.503 9.826 1.00 84.44 109 ILE A O 1
ATOM 877 N N . GLU A 1 110 ? -7.584 2.320 11.029 1.00 83.88 110 GLU A N 1
ATOM 878 C CA . GLU A 1 110 ? -6.709 2.373 9.852 1.00 83.88 110 GLU A CA 1
ATOM 879 C C . GLU A 1 110 ? -6.860 1.133 8.970 1.00 83.88 110 GLU A C 1
ATOM 881 O O . GLU A 1 110 ? -6.891 1.257 7.748 1.00 83.88 110 GLU A O 1
ATOM 886 N N . SER A 1 111 ? -6.977 -0.054 9.577 1.00 85.25 111 SER A N 1
ATOM 887 C CA . SER A 1 111 ? -7.187 -1.293 8.824 1.00 85.25 111 SER A CA 1
ATOM 888 C C . SER A 1 111 ? -8.524 -1.292 8.086 1.00 85.25 111 SER A C 1
ATOM 890 O O . SER A 1 111 ? -8.579 -1.700 6.933 1.00 85.25 111 SER A O 1
ATOM 892 N N . GLU A 1 112 ? -9.579 -0.769 8.709 1.00 85.38 112 GLU A N 1
ATOM 893 C CA . GLU A 1 112 ? -10.908 -0.663 8.115 1.00 85.38 112 GLU A CA 1
ATOM 894 C C . GLU A 1 112 ? -10.933 0.358 6.974 1.00 85.38 112 GLU A C 1
ATOM 896 O O . GLU A 1 112 ? -11.383 0.041 5.874 1.00 85.38 112 GLU A O 1
ATOM 901 N N . LYS A 1 113 ? -10.358 1.548 7.188 1.00 85.19 113 LYS A N 1
ATOM 902 C CA . LYS A 1 113 ? -10.219 2.574 6.143 1.00 85.19 113 LYS A CA 1
ATOM 903 C C . LYS A 1 113 ? -9.452 2.060 4.931 1.00 85.19 113 LYS A C 1
ATOM 905 O O . LYS A 1 113 ? -9.842 2.315 3.796 1.00 85.19 113 LYS A O 1
ATOM 910 N N . PHE A 1 114 ? -8.387 1.297 5.161 1.00 88.19 114 PHE A N 1
ATOM 911 C CA . PHE A 1 114 ? -7.595 0.738 4.074 1.00 88.19 114 PHE A CA 1
ATOM 912 C C . PHE A 1 114 ? -8.308 -0.415 3.351 1.00 88.19 114 PHE A C 1
ATOM 914 O O . PHE A 1 114 ? -8.350 -0.435 2.124 1.00 88.19 114 PHE A O 1
ATOM 921 N N . LEU A 1 115 ? -8.868 -1.375 4.094 1.00 85.75 115 LEU A N 1
ATOM 922 C CA . LEU A 1 115 ? -9.442 -2.603 3.531 1.00 85.75 115 LEU A CA 1
ATOM 923 C C . LEU A 1 115 ? -10.859 -2.423 2.974 1.00 85.75 115 LEU A C 1
ATOM 925 O O . LEU A 1 115 ? -11.221 -3.099 2.015 1.00 85.75 115 LEU A O 1
ATOM 929 N N . ILE A 1 116 ? -11.674 -1.567 3.594 1.00 82.94 116 ILE A N 1
ATOM 930 C CA . ILE A 1 116 ? -13.090 -1.385 3.248 1.00 82.94 116 ILE A CA 1
ATOM 931 C C . ILE A 1 116 ? -13.275 -0.099 2.450 1.00 82.94 116 ILE A C 1
ATOM 933 O O . ILE A 1 116 ? -13.819 -0.125 1.346 1.00 82.94 116 ILE A O 1
ATOM 937 N N . GLU A 1 117 ? -12.801 1.027 2.984 1.00 79.00 117 GLU A N 1
ATOM 938 C CA . GLU A 1 117 ? -13.004 2.340 2.355 1.00 79.00 117 GLU A CA 1
ATOM 939 C C . GLU A 1 117 ? -12.010 2.607 1.214 1.00 79.00 117 GLU A C 1
ATOM 941 O O . GLU A 1 117 ? -12.208 3.538 0.437 1.00 79.00 117 GLU A O 1
ATOM 946 N N . HIS A 1 118 ? -10.971 1.771 1.076 1.00 76.94 118 HIS A N 1
ATOM 947 C CA . HIS A 1 118 ? -9.873 1.948 0.118 1.00 76.94 118 HIS A CA 1
ATOM 948 C C . HIS A 1 118 ? -9.226 3.344 0.219 1.00 76.94 118 HIS A C 1
ATOM 950 O O . HIS A 1 118 ? -8.690 3.882 -0.754 1.00 76.94 118 HIS A O 1
ATOM 956 N N . GLU A 1 119 ? -9.283 3.945 1.410 1.00 76.62 119 GLU A N 1
ATOM 957 C CA . GLU A 1 119 ? -8.783 5.281 1.688 1.00 76.62 119 GLU A CA 1
ATOM 958 C C . GLU A 1 119 ? -7.346 5.200 2.216 1.00 76.62 119 GLU A C 1
ATOM 960 O O . GLU A 1 119 ? -7.043 4.518 3.200 1.00 76.62 119 GLU A O 1
ATOM 965 N N . ASN A 1 120 ? -6.442 5.959 1.593 1.00 74.19 120 ASN A N 1
ATOM 966 C CA . ASN A 1 120 ? -5.093 6.152 2.115 1.00 74.19 120 ASN A CA 1
ATOM 967 C C . ASN A 1 120 ? -5.128 7.222 3.213 1.00 74.19 120 ASN A C 1
ATOM 969 O O . ASN A 1 120 ? -4.895 8.403 2.950 1.00 74.19 120 ASN A O 1
ATOM 973 N N . ALA A 1 121 ? -5.444 6.810 4.442 1.00 79.94 121 ALA A N 1
ATOM 974 C CA . ALA A 1 121 ? -5.442 7.704 5.595 1.00 79.94 121 ALA A CA 1
ATOM 975 C C . ALA A 1 121 ? -4.076 8.397 5.756 1.00 79.94 121 ALA A C 1
ATOM 977 O O . ALA A 1 121 ? -3.029 7.768 5.605 1.00 79.94 121 ALA A O 1
ATOM 978 N N . GLN A 1 122 ? -4.065 9.679 6.139 1.00 81.50 122 GLN A N 1
ATOM 979 C CA . GLN A 1 122 ? -2.816 10.432 6.337 1.00 81.50 122 GLN A CA 1
ATOM 980 C C . GLN A 1 122 ? -1.862 9.734 7.325 1.00 81.50 122 GLN A C 1
ATOM 982 O O . GLN A 1 122 ? -0.646 9.748 7.135 1.00 81.50 122 GLN A O 1
ATOM 987 N N . SER A 1 123 ? -2.401 9.091 8.364 1.00 81.62 123 SER A N 1
ATOM 988 C CA . SER A 1 123 ? -1.601 8.332 9.328 1.00 81.62 123 SER A CA 1
ATOM 989 C C . SER A 1 123 ? -0.888 7.135 8.687 1.00 81.62 123 SER A C 1
ATOM 991 O O . SER A 1 123 ? 0.275 6.883 9.003 1.00 81.62 123 SER A O 1
ATOM 993 N N . LEU A 1 124 ? -1.535 6.446 7.740 1.00 83.62 124 LEU A N 1
ATOM 994 C CA . LEU A 1 124 ? -0.923 5.371 6.959 1.00 83.62 124 LEU A CA 1
ATOM 995 C C . LEU A 1 124 ? 0.174 5.911 6.038 1.00 83.62 124 LEU A C 1
ATOM 997 O O . LEU A 1 124 ? 1.214 5.275 5.916 1.00 83.62 124 LEU A O 1
ATOM 1001 N N . THR A 1 125 ? 0.001 7.100 5.457 1.00 86.75 125 THR A N 1
ATOM 1002 C CA . THR A 1 125 ? 1.049 7.748 4.650 1.00 86.75 125 THR A CA 1
ATOM 1003 C C . THR A 1 125 ? 2.304 8.036 5.474 1.00 86.75 125 THR A C 1
ATOM 1005 O O . THR A 1 125 ? 3.405 7.689 5.061 1.00 86.75 125 THR A O 1
ATOM 1008 N N . ILE A 1 126 ? 2.156 8.600 6.675 1.00 86.75 126 ILE A N 1
ATOM 1009 C CA . ILE A 1 126 ? 3.301 8.892 7.555 1.00 86.75 126 ILE A CA 1
ATOM 1010 C C . ILE A 1 126 ? 4.010 7.595 7.972 1.00 86.75 126 ILE A C 1
ATOM 1012 O O . ILE A 1 126 ? 5.240 7.507 7.948 1.00 86.75 126 ILE A O 1
ATOM 1016 N N . LYS A 1 127 ? 3.240 6.561 8.335 1.00 89.06 127 LYS A N 1
ATOM 1017 C CA . LYS A 1 127 ? 3.796 5.241 8.672 1.00 89.06 127 LYS A CA 1
ATOM 1018 C C . LYS A 1 127 ? 4.517 4.620 7.477 1.00 89.06 127 LYS A C 1
ATOM 1020 O O . LYS A 1 127 ? 5.589 4.046 7.658 1.00 89.06 127 LYS A O 1
ATOM 1025 N N . TYR A 1 128 ? 3.970 4.786 6.275 1.00 90.44 128 TYR A N 1
ATOM 1026 C CA . TYR A 1 128 ? 4.579 4.323 5.037 1.00 90.44 128 TYR A CA 1
ATOM 1027 C C . TYR A 1 128 ? 5.923 5.002 4.780 1.00 90.44 128 TYR A C 1
ATOM 1029 O O . TYR A 1 128 ? 6.892 4.308 4.501 1.00 90.44 128 TYR A O 1
ATOM 1037 N N . GLU A 1 129 ? 6.021 6.325 4.917 1.00 88.50 129 GLU A N 1
ATOM 1038 C CA . GLU A 1 129 ? 7.282 7.053 4.711 1.00 88.50 129 GLU A CA 1
ATOM 1039 C C . GLU A 1 129 ? 8.374 6.592 5.685 1.00 88.50 129 GLU A C 1
ATOM 1041 O O . GLU A 1 129 ? 9.517 6.356 5.286 1.00 88.50 129 GLU A O 1
ATOM 1046 N N . ASN A 1 130 ? 8.010 6.383 6.952 1.00 90.69 130 ASN A N 1
ATOM 1047 C CA . ASN A 1 130 ? 8.918 5.839 7.958 1.00 90.69 130 ASN A CA 1
ATOM 1048 C C . ASN A 1 130 ? 9.344 4.395 7.620 1.00 90.69 130 ASN A C 1
ATOM 1050 O O . ASN A 1 130 ? 10.527 4.055 7.620 1.00 90.69 130 ASN A O 1
ATOM 1054 N N . ALA A 1 131 ? 8.388 3.541 7.251 1.00 91.44 131 ALA A N 1
ATOM 1055 C CA . ALA A 1 131 ? 8.663 2.174 6.823 1.00 91.44 131 ALA A CA 1
ATOM 1056 C C . ALA A 1 131 ? 9.568 2.133 5.581 1.00 91.44 131 ALA A C 1
ATOM 1058 O O . ALA A 1 131 ? 10.530 1.370 5.542 1.00 91.44 131 ALA A O 1
ATOM 1059 N N . ALA A 1 132 ? 9.308 2.985 4.591 1.00 90.56 132 ALA A N 1
ATOM 1060 C CA . ALA A 1 132 ? 10.095 3.105 3.373 1.00 90.56 132 ALA A CA 1
ATOM 1061 C C . ALA A 1 132 ? 11.532 3.539 3.681 1.00 90.56 132 ALA A C 1
ATOM 1063 O O . ALA A 1 132 ? 12.469 2.940 3.156 1.00 90.56 132 ALA A O 1
ATOM 1064 N N . TYR A 1 133 ? 11.725 4.498 4.592 1.00 88.75 133 TYR A N 1
ATOM 1065 C CA . TYR A 1 133 ? 13.053 4.866 5.089 1.00 88.75 133 TYR A CA 1
ATOM 1066 C C . TYR A 1 133 ? 13.802 3.645 5.642 1.00 88.75 133 TYR A C 1
ATOM 1068 O O . TYR A 1 133 ? 14.960 3.419 5.301 1.00 88.75 133 TYR A O 1
ATOM 1076 N N . HIS A 1 134 ? 13.136 2.810 6.442 1.00 87.81 134 HIS A N 1
ATOM 1077 C CA . HIS A 1 134 ? 13.754 1.621 7.032 1.00 87.81 134 HIS A CA 1
ATOM 1078 C C . HIS A 1 134 ? 13.976 0.464 6.048 1.00 87.81 134 HIS A C 1
ATOM 1080 O O . HIS A 1 134 ? 14.947 -0.279 6.190 1.00 87.81 134 HIS A O 1
ATOM 1086 N N . CYS A 1 135 ? 13.082 0.290 5.078 1.00 89.62 135 CYS A N 1
ATOM 1087 C CA . CYS A 1 135 ? 13.061 -0.866 4.185 1.00 89.62 135 CYS A CA 1
ATOM 1088 C C . CYS A 1 135 ? 13.821 -0.647 2.873 1.00 89.62 135 CYS A C 1
ATOM 1090 O O . CYS A 1 135 ? 14.368 -1.601 2.320 1.00 89.62 135 CYS A O 1
ATOM 1092 N N . LEU A 1 136 ? 13.857 0.588 2.365 1.00 85.06 136 LEU A N 1
ATOM 1093 C CA . LEU A 1 136 ? 14.492 0.926 1.088 1.00 85.06 136 LEU A CA 1
ATOM 1094 C C . LEU A 1 136 ? 15.930 1.403 1.244 1.00 85.06 136 LEU A C 1
ATOM 1096 O O . LEU A 1 136 ? 16.704 1.307 0.289 1.00 85.06 136 LEU A O 1
ATOM 1100 N N . GLN A 1 137 ? 16.316 1.894 2.425 1.00 75.69 137 GLN A N 1
ATOM 1101 C CA . GLN A 1 137 ? 17.720 2.172 2.680 1.00 75.69 137 GLN A CA 1
ATOM 1102 C C . GLN A 1 137 ? 18.494 0.860 2.686 1.00 75.69 137 GLN A C 1
ATOM 1104 O O . GLN A 1 137 ? 18.485 0.086 3.644 1.00 75.69 137 GLN A O 1
ATOM 1109 N N . GLN A 1 138 ? 19.197 0.616 1.581 1.00 55.25 138 GLN A N 1
ATOM 1110 C CA . GLN A 1 138 ? 20.303 -0.318 1.567 1.00 55.25 138 GLN A CA 1
ATOM 1111 C C . GLN A 1 138 ? 21.219 0.090 2.719 1.00 55.25 138 GLN A C 1
ATOM 1113 O O . GLN A 1 138 ? 21.675 1.232 2.764 1.00 55.25 138 GLN A O 1
ATOM 1118 N N . LYS A 1 139 ? 21.493 -0.834 3.647 1.00 54.91 139 LYS A N 1
ATOM 1119 C CA . LYS A 1 139 ? 22.688 -0.750 4.484 1.00 54.91 139 LYS A CA 1
ATOM 1120 C C . LYS A 1 139 ? 23.875 -0.690 3.523 1.00 54.91 139 LYS A C 1
ATOM 1122 O O . LYS A 1 139 ? 24.446 -1.727 3.198 1.00 54.91 139 LYS A O 1
ATOM 1127 N N . THR A 1 140 ? 24.244 0.488 3.034 1.00 45.94 140 THR A N 1
ATOM 1128 C CA . THR A 1 140 ? 25.635 0.729 2.698 1.00 45.94 140 THR A CA 1
ATOM 1129 C C . THR A 1 140 ? 26.364 0.422 3.998 1.00 45.94 140 THR A C 1
ATOM 1131 O O . THR A 1 140 ? 26.055 1.036 5.024 1.00 45.94 140 THR A O 1
ATOM 1134 N N . PRO A 1 141 ? 27.255 -0.585 4.039 1.00 48.03 141 PRO A N 1
ATOM 1135 C CA . PRO A 1 141 ? 28.196 -0.646 5.137 1.00 48.03 141 PRO A CA 1
ATOM 1136 C C . PRO A 1 141 ? 28.797 0.752 5.185 1.00 48.03 141 PRO A C 1
ATOM 1138 O O . PRO A 1 141 ? 29.248 1.252 4.151 1.00 48.03 141 PRO A O 1
ATOM 1141 N N . HIS A 1 142 ? 28.716 1.428 6.327 1.00 51.88 142 HIS A N 1
ATOM 1142 C CA . HIS A 1 142 ? 29.530 2.609 6.524 1.00 51.88 142 HIS A CA 1
ATOM 1143 C C . HIS A 1 142 ? 30.966 2.116 6.362 1.00 51.88 142 HIS A C 1
ATOM 1145 O O . HIS A 1 142 ? 31.526 1.561 7.301 1.00 51.88 142 HIS A O 1
ATOM 1151 N N . THR A 1 143 ? 31.544 2.218 5.165 1.00 52.81 143 THR A N 1
ATOM 1152 C CA . THR A 1 143 ? 32.989 2.151 5.024 1.00 52.81 143 THR A CA 1
ATOM 1153 C C . THR A 1 143 ? 33.451 3.350 5.832 1.00 52.81 143 THR A C 1
ATOM 1155 O O . THR A 1 143 ? 33.118 4.474 5.436 1.00 52.81 143 THR A O 1
ATOM 1158 N N . PRO A 1 144 ? 34.085 3.164 7.005 1.00 55.41 144 PRO A N 1
ATOM 1159 C CA . PRO A 1 144 ? 34.552 4.299 7.771 1.00 55.41 144 PRO A CA 1
ATOM 1160 C C . PRO A 1 144 ? 35.484 5.058 6.840 1.00 55.41 144 PRO A C 1
ATOM 1162 O O . PRO A 1 144 ? 36.477 4.518 6.349 1.00 55.41 144 PRO A O 1
ATOM 1165 N N . ALA A 1 145 ? 35.091 6.279 6.495 1.00 58.75 145 ALA A N 1
ATOM 1166 C CA . ALA A 1 145 ? 35.882 7.107 5.623 1.00 58.75 145 ALA A CA 1
ATOM 1167 C C . ALA A 1 145 ? 37.218 7.328 6.346 1.00 58.75 145 ALA A C 1
ATOM 1169 O O . ALA A 1 145 ? 37.263 8.002 7.375 1.00 58.75 145 ALA A O 1
ATOM 1170 N N . HIS A 1 146 ? 38.300 6.736 5.836 1.00 59.72 146 HIS A N 1
ATOM 1171 C CA . HIS A 1 146 ? 39.679 6.954 6.289 1.00 59.72 146 HIS A CA 1
ATOM 1172 C C . HIS A 1 146 ? 40.155 8.381 5.931 1.00 59.72 146 HIS A C 1
ATOM 1174 O O . HIS A 1 146 ? 41.272 8.593 5.476 1.00 59.72 146 HIS A O 1
ATOM 1180 N N . LEU A 1 147 ? 39.302 9.392 6.118 1.00 58.94 147 LEU A N 1
ATOM 1181 C CA . LEU A 1 147 ? 39.564 10.787 5.756 1.00 58.94 147 LEU A CA 1
ATOM 1182 C C . LEU A 1 147 ? 40.487 11.505 6.750 1.00 58.94 147 LEU A C 1
ATOM 1184 O O . LEU A 1 147 ? 40.813 12.668 6.542 1.00 58.94 147 LEU A O 1
ATOM 1188 N N . PHE A 1 148 ? 40.944 10.818 7.801 1.00 66.00 148 PHE A N 1
ATOM 1189 C CA . PHE A 1 148 ? 41.854 11.376 8.800 1.00 66.00 148 PHE A CA 1
ATOM 1190 C C . PHE A 1 148 ? 42.990 10.412 9.175 1.00 66.00 148 PHE A C 1
ATOM 1192 O O . PHE A 1 148 ? 43.287 10.219 10.350 1.00 66.00 148 PHE A O 1
ATOM 1199 N N . SER A 1 149 ? 43.665 9.804 8.197 1.00 49.75 149 SER A N 1
ATOM 1200 C CA . SER A 1 149 ? 45.051 9.360 8.416 1.00 49.75 149 SER A CA 1
ATOM 1201 C C . SER A 1 149 ? 45.978 10.563 8.231 1.00 49.75 149 SER A C 1
ATOM 1203 O O . SER A 1 149 ? 46.306 10.960 7.115 1.00 49.75 149 SER A O 1
ATOM 1205 N N . LYS A 1 150 ? 46.297 11.181 9.369 1.00 50.75 150 LYS A N 1
ATOM 1206 C CA . LYS A 1 150 ? 47.185 12.332 9.563 1.00 50.75 150 LYS A CA 1
ATOM 1207 C C . LYS A 1 150 ? 48.634 12.010 9.129 1.00 50.75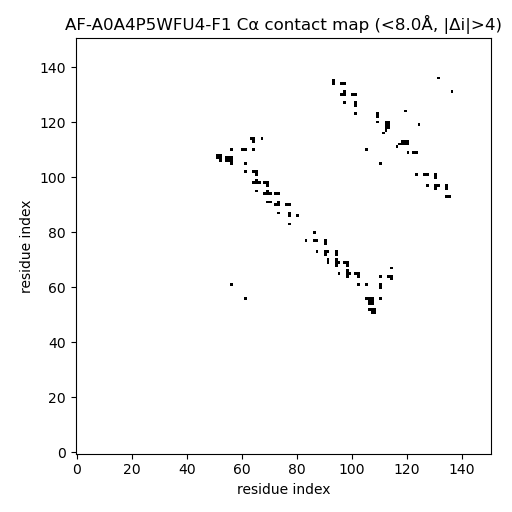 150 LYS A C 1
ATOM 1209 O O . LYS A 1 150 ? 49.076 10.903 9.437 1.00 50.75 150 LYS A O 1
ATOM 1214 N N . PRO A 1 151 ? 49.363 12.930 8.466 1.00 62.75 151 PRO A N 1
ATOM 1215 C CA . PRO A 1 151 ? 50.818 12.847 8.334 1.00 62.75 151 PRO A CA 1
ATOM 1216 C C . PRO A 1 151 ? 51.542 13.206 9.641 1.00 62.75 151 PRO A C 1
ATOM 1218 O O . PRO A 1 151 ? 51.049 14.091 10.383 1.00 62.75 151 PRO A O 1
#

pLDDT: mean 72.22, std 18.42, range [40.34, 94.5]

Solvent-accessible surface area (backbone atoms only — not comparable to full-atom values): 9192 Å² total; per-residue (Å²): 139,66,67,67,61,56,52,53,58,50,52,53,52,54,49,54,51,52,56,56,60,60,56,61,69,70,58,72,73,63,82,82,69,82,92,80,76,90,68,93,64,90,71,80,75,68,70,85,49,75,68,44,81,76,36,76,55,48,73,67,56,48,52,52,46,32,57,54,46,23,50,56,43,31,54,60,60,41,73,75,45,95,51,44,84,72,46,45,64,59,39,44,58,38,25,47,48,27,26,60,52,50,56,74,80,51,43,33,59,58,50,44,35,42,74,72,67,67,42,84,48,71,69,56,51,55,47,44,54,55,24,43,57,6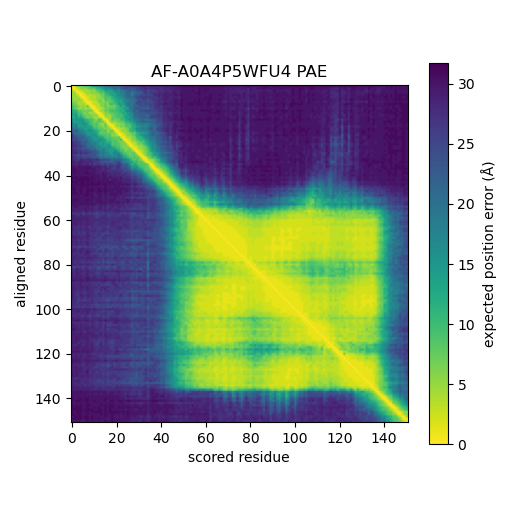7,46,64,54,72,82,66,74,80,70,76,76,79,84,76,78,77,134